Protein AF-A0A939TZB9-F1 (afdb_monomer_lite)

Structure (mmCIF, N/CA/C/O backbone):
data_AF-A0A939TZB9-F1
#
_entry.id   AF-A0A939TZB9-F1
#
loop_
_atom_site.group_PDB
_atom_site.id
_atom_site.type_symbol
_atom_site.label_atom_id
_atom_site.label_alt_id
_atom_site.label_comp_id
_atom_site.label_asym_id
_atom_site.label_entity_id
_atom_site.label_seq_id
_atom_site.pdbx_PDB_ins_code
_atom_site.Cartn_x
_atom_site.Cartn_y
_atom_site.Cartn_z
_atom_site.occupancy
_atom_site.B_iso_or_equiv
_atom_site.auth_seq_id
_atom_site.auth_comp_id
_atom_site.auth_asym_id
_atom_site.auth_atom_id
_atom_site.pdbx_PDB_model_num
ATOM 1 N N . MET A 1 1 ? -32.691 -8.447 41.697 1.00 63.12 1 MET A N 1
ATOM 2 C CA . MET A 1 1 ? -31.278 -8.847 41.534 1.00 63.12 1 MET A CA 1
ATOM 3 C C . MET A 1 1 ? -30.899 -8.922 40.058 1.00 63.12 1 MET A C 1
ATOM 5 O O . MET A 1 1 ? -29.912 -8.302 39.702 1.00 63.12 1 MET A O 1
ATOM 9 N N . GLU A 1 2 ? -31.737 -9.498 39.193 1.00 84.25 2 GLU A N 1
ATOM 10 C CA . GLU A 1 2 ? -31.508 -9.631 37.734 1.00 84.25 2 GLU A CA 1
ATOM 11 C C . GLU A 1 2 ? -31.133 -8.332 36.987 1.00 84.25 2 GLU A C 1
ATOM 13 O O . GLU A 1 2 ? -30.234 -8.326 36.147 1.00 84.25 2 GLU A O 1
ATOM 18 N N . ASN A 1 3 ? -31.758 -7.195 37.321 1.00 90.06 3 ASN A N 1
ATOM 19 C CA . ASN A 1 3 ? -31.404 -5.910 36.700 1.00 90.06 3 ASN A CA 1
ATOM 20 C C . ASN A 1 3 ? -29.967 -5.472 37.021 1.00 90.06 3 ASN A C 1
ATOM 22 O O . ASN A 1 3 ? -29.324 -4.845 36.186 1.00 90.06 3 ASN A O 1
ATOM 26 N N . LEU A 1 4 ? -29.459 -5.792 38.215 1.00 93.88 4 LEU A N 1
ATOM 27 C CA . LEU A 1 4 ? -28.105 -5.415 38.624 1.00 93.88 4 LEU A CA 1
ATOM 28 C C . LEU A 1 4 ? -27.057 -6.261 37.881 1.00 93.88 4 LEU A C 1
ATOM 30 O O . LEU A 1 4 ? -26.071 -5.722 37.392 1.00 93.88 4 LEU A O 1
ATOM 34 N N . GLU A 1 5 ? -27.320 -7.562 37.739 1.00 95.62 5 GLU A N 1
ATOM 35 C CA . GLU A 1 5 ? -26.480 -8.503 36.983 1.00 95.62 5 GLU A CA 1
ATOM 36 C C . GLU A 1 5 ? -26.430 -8.137 35.496 1.00 95.62 5 GLU A C 1
ATOM 38 O O . GLU A 1 5 ? -25.363 -8.122 34.885 1.00 95.62 5 GLU A O 1
ATOM 43 N N . THR A 1 6 ? -27.576 -7.751 34.928 1.00 96.75 6 THR A N 1
ATOM 44 C CA . THR A 1 6 ? -27.657 -7.292 33.535 1.00 96.75 6 THR A CA 1
ATOM 45 C C . THR A 1 6 ? -26.849 -6.011 33.323 1.00 96.75 6 THR A C 1
ATOM 47 O O . THR A 1 6 ? -26.110 -5.897 32.346 1.00 96.75 6 THR A O 1
ATOM 50 N N . ILE A 1 7 ? -26.947 -5.047 34.247 1.00 97.06 7 ILE A N 1
ATOM 51 C CA . ILE A 1 7 ? -26.165 -3.804 34.189 1.00 97.06 7 ILE A CA 1
ATOM 52 C C . ILE A 1 7 ? -24.664 -4.107 34.265 1.00 97.06 7 ILE A C 1
ATOM 54 O O . ILE A 1 7 ? -23.895 -3.556 33.479 1.00 97.06 7 ILE A O 1
ATOM 58 N N . GLN A 1 8 ? -24.247 -5.005 35.159 1.00 97.12 8 GLN A N 1
ATOM 59 C CA . GLN A 1 8 ? -22.842 -5.376 35.310 1.00 97.12 8 GLN A CA 1
ATOM 60 C C . GLN A 1 8 ? -22.286 -6.051 34.047 1.00 97.12 8 GLN A C 1
ATOM 62 O O . GLN A 1 8 ? -21.235 -5.648 33.550 1.00 97.12 8 GLN A O 1
ATOM 67 N N . PHE A 1 9 ? -23.026 -6.998 33.466 1.00 97.69 9 PHE A N 1
ATOM 68 C CA . PHE A 1 9 ? -22.646 -7.650 32.211 1.00 97.69 9 PHE A CA 1
ATOM 69 C C . PHE A 1 9 ? -22.475 -6.648 31.057 1.00 97.69 9 PHE A C 1
ATOM 71 O O . PHE A 1 9 ? -21.517 -6.721 30.278 1.00 97.69 9 PHE A O 1
ATOM 78 N N . LEU A 1 10 ? -23.393 -5.684 30.945 1.00 97.81 10 LEU A N 1
ATOM 79 C CA . LEU A 1 10 ? -23.309 -4.639 29.927 1.00 97.81 10 LEU A CA 1
ATOM 80 C C . LEU A 1 10 ? -22.101 -3.720 30.157 1.00 97.81 10 LEU A C 1
ATOM 82 O O . LEU A 1 10 ? -21.430 -3.372 29.187 1.00 97.81 10 LEU A O 1
ATOM 86 N N . MET A 1 11 ? -21.780 -3.369 31.407 1.00 98.19 11 MET A N 1
ATOM 87 C CA . MET A 1 11 ? -20.589 -2.573 31.729 1.00 98.19 11 MET A CA 1
ATOM 88 C C . MET A 1 11 ? -19.295 -3.279 31.315 1.00 98.19 11 MET A C 1
ATOM 90 O O . MET A 1 11 ? -18.468 -2.679 30.628 1.00 98.19 11 MET A O 1
ATOM 94 N N . GLU A 1 12 ? -19.144 -4.558 31.664 1.00 98.31 12 GLU A N 1
ATOM 95 C CA . GLU A 1 12 ? -17.975 -5.363 31.284 1.00 98.31 12 GLU A CA 1
ATOM 96 C C . GLU A 1 12 ? -17.853 -5.487 29.758 1.00 98.31 12 GLU A C 1
ATOM 98 O O . GLU A 1 12 ? -16.764 -5.373 29.188 1.00 98.31 12 GLU A O 1
ATOM 103 N N . THR A 1 13 ? -18.987 -5.647 29.072 1.00 98.44 13 THR A N 1
ATOM 104 C CA . THR A 1 13 ? -19.032 -5.701 27.607 1.00 98.44 13 THR A CA 1
ATOM 105 C C . THR A 1 13 ? -18.606 -4.376 26.976 1.00 98.44 13 THR A C 1
ATOM 107 O O . THR A 1 13 ? -17.808 -4.381 26.039 1.00 98.44 13 THR A O 1
ATOM 110 N N . VAL A 1 14 ? -19.092 -3.240 27.485 1.00 98.50 14 VAL A N 1
ATOM 111 C CA . VAL A 1 14 ? -18.707 -1.906 26.997 1.00 98.50 14 VAL A CA 1
ATOM 112 C C . VAL A 1 14 ? -17.220 -1.654 27.223 1.00 98.50 14 VAL A C 1
ATOM 114 O O . VAL A 1 14 ? -16.545 -1.155 26.321 1.00 98.50 14 VAL A O 1
ATOM 117 N N . GLU A 1 15 ? -16.681 -2.029 28.382 1.00 98.50 15 GLU A N 1
ATOM 118 C CA . GLU A 1 15 ? -15.255 -1.877 28.665 1.00 98.50 15 GLU A CA 1
ATOM 119 C C . GLU A 1 15 ? -14.403 -2.714 27.702 1.00 98.50 15 GLU A C 1
ATOM 121 O O . GLU A 1 15 ? -13.437 -2.207 27.122 1.00 98.50 15 GLU A O 1
ATOM 126 N N . ARG A 1 16 ? -14.787 -3.975 27.469 1.00 98.56 16 ARG A N 1
ATOM 127 C CA . ARG A 1 16 ? -14.105 -4.858 26.516 1.00 98.56 16 ARG A CA 1
ATOM 128 C C . ARG A 1 16 ? -14.134 -4.290 25.097 1.00 98.56 16 ARG A C 1
ATOM 130 O O . ARG A 1 16 ? -13.080 -4.165 24.477 1.00 98.56 16 ARG A O 1
ATOM 137 N N . LEU A 1 17 ? -15.310 -3.900 24.605 1.00 98.44 17 LEU A N 1
ATOM 138 C CA . LEU A 1 17 ? -15.464 -3.331 23.261 1.00 98.44 17 LEU A CA 1
ATOM 139 C C . LEU A 1 17 ? -14.701 -2.011 23.106 1.00 98.44 17 LEU A C 1
ATOM 141 O O . LEU A 1 17 ? -14.152 -1.738 22.041 1.00 98.44 17 LEU A O 1
ATOM 145 N N . THR A 1 18 ? -14.616 -1.207 24.167 1.00 98.50 18 THR A N 1
ATOM 146 C CA . THR A 1 18 ? -13.819 0.027 24.160 1.00 98.50 18 THR A CA 1
ATOM 147 C C . THR A 1 18 ? -12.334 -0.289 23.987 1.00 98.50 18 THR A C 1
ATOM 149 O O . THR A 1 18 ? -11.676 0.326 23.149 1.00 98.50 18 THR A O 1
ATOM 152 N N . LYS A 1 19 ? -11.809 -1.284 24.716 1.00 98.44 19 LYS A N 1
ATOM 153 C CA . LYS A 1 19 ? -10.412 -1.731 24.580 1.00 98.44 19 LYS A CA 1
ATOM 154 C C . LYS A 1 19 ? -10.132 -2.254 23.171 1.00 98.44 19 LYS A C 1
ATOM 156 O O . LYS A 1 19 ? -9.195 -1.781 22.530 1.00 98.44 19 LYS A O 1
ATOM 161 N N . GLU A 1 20 ? -10.981 -3.141 22.656 1.00 98.50 20 GLU A N 1
ATOM 162 C CA . GLU A 1 20 ? -10.878 -3.663 21.285 1.00 98.50 20 GLU A CA 1
ATOM 163 C C . GLU A 1 20 ? -10.894 -2.529 20.248 1.00 98.50 20 GLU A C 1
ATOM 165 O O . GLU A 1 20 ? -10.027 -2.468 19.378 1.00 98.50 20 GLU A O 1
ATOM 170 N N . GLY A 1 21 ? -11.810 -1.565 20.392 1.00 98.50 21 GLY A N 1
ATOM 171 C CA . GLY A 1 21 ? -11.893 -0.396 19.517 1.00 98.50 21 GLY A CA 1
ATOM 172 C C . GLY A 1 21 ? -10.623 0.459 19.525 1.00 98.50 21 GLY A C 1
ATOM 173 O O . GLY A 1 21 ? -10.187 0.927 18.472 1.00 98.50 21 GLY A O 1
ATOM 174 N N . THR A 1 22 ? -9.985 0.636 20.687 1.00 98.25 22 THR A N 1
ATOM 175 C CA . THR A 1 22 ? -8.698 1.346 20.764 1.00 98.25 22 THR A CA 1
ATOM 176 C C . THR A 1 22 ? -7.560 0.568 20.109 1.00 98.25 22 THR A C 1
ATOM 178 O O . THR A 1 22 ? -6.765 1.174 19.393 1.00 98.25 22 THR A O 1
ATOM 181 N N . THR A 1 23 ? -7.514 -0.756 20.275 1.00 98.50 23 THR A N 1
ATOM 182 C CA . THR A 1 23 ? -6.507 -1.615 19.637 1.00 98.50 23 THR A CA 1
ATOM 183 C C . THR A 1 23 ? -6.617 -1.558 18.119 1.00 98.50 23 THR A C 1
ATOM 185 O O . THR A 1 23 ? -5.636 -1.236 17.452 1.00 98.50 23 THR A O 1
ATOM 188 N N . TYR A 1 24 ? -7.818 -1.757 17.567 1.00 98.56 24 TYR A N 1
ATOM 189 C CA . TYR A 1 24 ? -8.022 -1.695 16.118 1.00 98.56 24 TYR A CA 1
ATOM 190 C C . TYR A 1 24 ? -7.682 -0.326 15.535 1.00 98.56 24 TYR A C 1
ATOM 192 O O . TYR A 1 24 ? -7.147 -0.240 14.431 1.00 98.56 24 TYR A O 1
ATOM 200 N N . LYS A 1 25 ? -7.944 0.759 16.274 1.00 98.62 25 LYS A N 1
ATOM 201 C CA . LYS A 1 25 ? -7.555 2.103 15.842 1.00 98.62 25 LYS A CA 1
ATOM 202 C C . LYS A 1 25 ? -6.035 2.237 15.717 1.00 98.62 25 LYS A C 1
ATOM 204 O O . LYS A 1 25 ? -5.563 2.786 14.728 1.00 98.62 25 LYS A O 1
ATOM 209 N N . VAL A 1 26 ? -5.276 1.734 16.690 1.00 98.56 26 VAL A N 1
ATOM 210 C CA . VAL A 1 26 ? -3.804 1.768 16.654 1.00 98.56 26 VAL A CA 1
ATOM 211 C C . VAL A 1 26 ? -3.264 0.914 15.507 1.00 98.56 26 VAL A C 1
ATOM 213 O O . VAL A 1 26 ? -2.412 1.372 14.749 1.00 98.56 26 VAL A O 1
ATOM 216 N N . GLU A 1 27 ? -3.787 -0.299 15.335 1.00 98.56 27 GLU A N 1
ATOM 217 C CA . GLU A 1 27 ? -3.384 -1.196 14.246 1.00 98.56 27 GLU A CA 1
ATOM 218 C C . GLU A 1 27 ? -3.678 -0.603 12.864 1.00 98.56 27 GLU A C 1
ATOM 220 O O . GLU A 1 27 ? -2.864 -0.737 11.945 1.00 98.56 27 GLU A O 1
ATOM 225 N N . LEU A 1 28 ? -4.814 0.083 12.718 1.00 98.44 28 LEU A N 1
ATOM 226 C CA . LEU A 1 28 ? -5.186 0.761 11.483 1.00 98.44 28 LEU A CA 1
ATOM 227 C C . LEU A 1 28 ? -4.197 1.878 11.138 1.00 98.44 28 LEU A C 1
ATOM 229 O O . LEU A 1 28 ? -3.748 1.946 9.997 1.00 98.44 28 LEU A O 1
ATOM 233 N N . GLU A 1 29 ? -3.840 2.730 12.101 1.00 98.44 29 GLU A N 1
ATOM 234 C CA . GLU A 1 29 ? -2.874 3.810 11.862 1.00 98.44 29 GLU A CA 1
ATOM 235 C C . GLU A 1 29 ? -1.485 3.258 11.519 1.00 98.44 29 GLU A C 1
ATOM 237 O O . GLU A 1 29 ? -0.905 3.649 10.509 1.00 98.44 29 GLU A O 1
ATOM 242 N N . HIS A 1 30 ? -1.004 2.252 12.252 1.00 98.19 30 HIS A N 1
ATOM 243 C CA . HIS A 1 30 ? 0.264 1.592 11.932 1.00 98.19 30 HIS A CA 1
ATOM 244 C C . HIS A 1 30 ? 0.251 0.938 10.536 1.00 98.19 30 HIS A C 1
ATOM 246 O O . HIS A 1 30 ? 1.241 0.961 9.805 1.00 98.19 30 HIS A O 1
ATOM 252 N N . THR A 1 31 ? -0.880 0.357 10.128 1.00 98.19 31 THR A N 1
ATOM 253 C CA . THR A 1 31 ? -1.016 -0.233 8.789 1.00 98.19 31 THR A CA 1
ATOM 254 C C . THR A 1 31 ? -0.998 0.838 7.701 1.00 98.19 31 THR A C 1
ATOM 256 O O . THR A 1 31 ? -0.335 0.641 6.684 1.00 98.19 31 THR A O 1
ATOM 259 N N . LYS A 1 32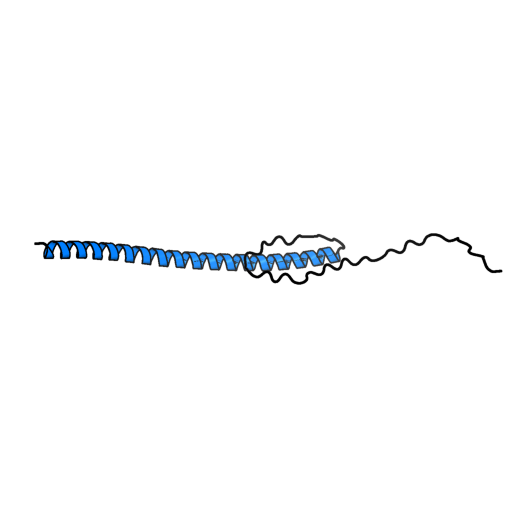 ? -1.657 1.983 7.914 1.00 98.56 32 LYS A N 1
ATOM 260 C CA . LYS A 1 32 ? -1.602 3.122 6.984 1.00 98.56 32 LYS A CA 1
ATOM 261 C C . LYS A 1 32 ? -0.176 3.631 6.806 1.00 98.56 32 LYS A C 1
ATOM 263 O O . LYS A 1 32 ? 0.258 3.795 5.674 1.00 98.56 32 LYS A O 1
ATOM 268 N N . GLU A 1 33 ? 0.569 3.807 7.896 1.00 98.50 33 GLU A N 1
ATOM 269 C CA . GLU A 1 33 ? 1.975 4.226 7.837 1.00 98.50 33 GLU A CA 1
ATOM 270 C C . GLU A 1 33 ? 2.822 3.251 7.011 1.00 98.50 33 GLU A C 1
ATOM 272 O O . GLU A 1 33 ? 3.601 3.664 6.151 1.00 98.50 33 GLU A O 1
ATOM 277 N N . ARG A 1 34 ? 2.629 1.942 7.212 1.00 98.50 34 ARG A N 1
ATOM 278 C CA . ARG A 1 34 ? 3.320 0.913 6.423 1.00 98.50 34 ARG A CA 1
ATOM 279 C C . ARG A 1 34 ? 2.967 0.967 4.940 1.00 98.50 34 ARG A C 1
ATOM 281 O O . ARG A 1 34 ? 3.857 0.757 4.121 1.00 98.50 34 ARG A O 1
ATOM 288 N N . VAL A 1 35 ? 1.705 1.226 4.595 1.00 98.38 35 VAL A N 1
ATOM 289 C CA . VAL A 1 35 ? 1.280 1.399 3.197 1.00 98.38 35 VAL A CA 1
ATOM 290 C C . VAL A 1 35 ? 1.996 2.594 2.577 1.00 98.38 35 VAL A C 1
ATOM 292 O O . VAL A 1 35 ? 2.639 2.419 1.548 1.00 98.38 35 VAL A O 1
ATOM 295 N N . THR A 1 36 ? 2.001 3.750 3.244 1.00 98.12 36 THR A N 1
ATOM 296 C CA . THR A 1 36 ? 2.701 4.948 2.758 1.00 98.12 36 THR A CA 1
ATOM 297 C C . THR A 1 36 ? 4.184 4.676 2.491 1.00 98.12 36 THR A C 1
ATOM 299 O O . THR A 1 36 ? 4.706 5.027 1.435 1.00 98.12 36 THR A O 1
ATOM 302 N N . VAL A 1 37 ? 4.874 3.989 3.409 1.00 98.38 37 VAL A N 1
ATOM 303 C CA . VAL A 1 37 ? 6.294 3.634 3.231 1.00 98.38 37 VAL A CA 1
ATOM 304 C C . VAL A 1 37 ? 6.505 2.725 2.015 1.00 98.38 37 VAL A C 1
ATOM 306 O O . VAL A 1 37 ? 7.458 2.917 1.257 1.00 98.38 37 VAL A O 1
ATOM 309 N N . LEU A 1 38 ? 5.630 1.737 1.814 1.00 98.25 38 LEU A N 1
ATOM 310 C CA . LEU A 1 38 ? 5.716 0.824 0.673 1.00 98.25 38 LEU A CA 1
ATOM 311 C C . LEU A 1 38 ? 5.438 1.536 -0.656 1.00 98.25 38 LEU A C 1
ATOM 313 O O . LEU A 1 38 ? 6.125 1.265 -1.641 1.00 98.25 38 LEU A O 1
ATOM 317 N N . GLU A 1 39 ? 4.483 2.464 -0.687 1.00 98.06 39 GLU A N 1
ATOM 318 C CA . GLU A 1 39 ? 4.193 3.291 -1.862 1.00 98.06 39 GLU A CA 1
ATOM 319 C C . GLU A 1 39 ? 5.398 4.165 -2.239 1.00 98.06 39 GLU A C 1
ATOM 321 O O . GLU A 1 39 ? 5.802 4.203 -3.403 1.00 98.06 39 GLU A O 1
ATOM 326 N N . GLU A 1 40 ? 6.048 4.796 -1.257 1.00 97.31 40 GLU A N 1
ATOM 327 C CA . GLU A 1 40 ? 7.277 5.564 -1.481 1.00 97.31 40 GLU A CA 1
ATOM 328 C C . GLU A 1 40 ? 8.446 4.698 -1.975 1.00 97.31 40 GLU A C 1
ATOM 330 O O . GLU A 1 40 ? 9.284 5.156 -2.760 1.00 97.31 40 GLU A O 1
ATOM 335 N N . GLU A 1 41 ? 8.567 3.463 -1.484 1.00 97.50 41 GLU A N 1
ATOM 336 C CA . GLU A 1 41 ? 9.584 2.524 -1.957 1.00 97.50 41 GLU A CA 1
ATOM 337 C C . GLU A 1 41 ? 9.296 2.074 -3.396 1.00 97.50 41 GLU A C 1
ATOM 339 O O . GLU A 1 41 ? 10.221 2.020 -4.212 1.00 97.50 41 GLU A O 1
ATOM 344 N N . SER A 1 42 ? 8.029 1.801 -3.724 1.00 97.19 42 SER A N 1
ATOM 345 C CA . SER A 1 42 ? 7.599 1.448 -5.080 1.00 97.19 42 SER A CA 1
ATOM 346 C C . SER A 1 42 ? 7.925 2.570 -6.060 1.00 97.19 42 SER A C 1
ATOM 348 O O . SER A 1 42 ? 8.648 2.339 -7.025 1.00 97.19 42 SER A O 1
ATOM 350 N N . ALA A 1 43 ? 7.532 3.808 -5.746 1.00 94.88 43 ALA A N 1
ATOM 351 C CA . ALA A 1 43 ? 7.814 4.967 -6.590 1.00 94.88 43 ALA A CA 1
ATOM 352 C C . ALA A 1 43 ? 9.324 5.173 -6.820 1.00 94.88 43 ALA A C 1
ATOM 354 O O . ALA A 1 43 ? 9.767 5.486 -7.928 1.00 94.88 43 ALA A O 1
ATOM 355 N N . ARG A 1 44 ? 10.151 4.946 -5.787 1.00 97.25 44 ARG A N 1
ATOM 356 C CA . ARG A 1 44 ? 11.617 4.980 -5.917 1.00 97.25 44 ARG A CA 1
ATOM 357 C C . ARG A 1 44 ? 12.146 3.885 -6.844 1.00 97.25 44 ARG A C 1
ATOM 359 O O . ARG A 1 44 ? 13.077 4.140 -7.610 1.00 97.25 44 ARG A O 1
ATOM 366 N N . LYS A 1 45 ? 11.599 2.669 -6.771 1.00 94.81 45 LYS A N 1
ATOM 367 C CA . LYS A 1 45 ? 11.985 1.560 -7.657 1.00 94.81 45 LYS A CA 1
ATOM 368 C C . LYS A 1 45 ? 11.560 1.824 -9.098 1.00 94.81 45 LYS A C 1
ATOM 370 O O . LYS A 1 45 ? 12.390 1.636 -9.983 1.00 94.81 45 LYS A O 1
ATOM 375 N N . ASP A 1 46 ? 10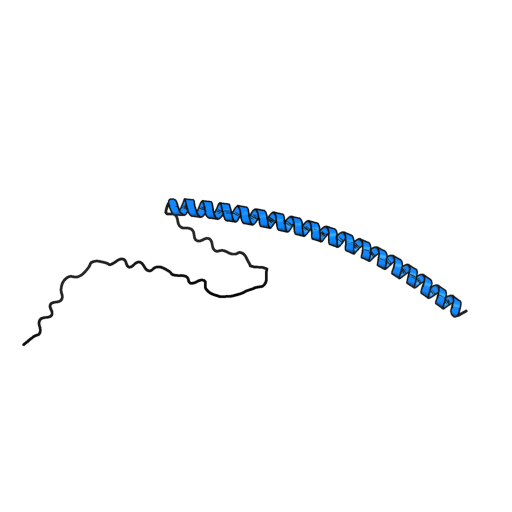.357 2.340 -9.320 1.00 95.25 46 ASP A N 1
ATOM 376 C CA . ASP A 1 46 ? 9.862 2.699 -10.652 1.00 95.25 46 ASP A CA 1
ATOM 377 C C . ASP A 1 46 ? 10.748 3.766 -11.308 1.00 95.25 46 ASP A C 1
ATOM 379 O O . ASP A 1 46 ? 11.166 3.616 -12.457 1.00 95.25 46 ASP A O 1
ATOM 383 N N . GLY A 1 47 ? 11.154 4.790 -10.547 1.00 94.12 47 GLY A N 1
ATOM 384 C CA . GLY A 1 47 ? 12.116 5.790 -11.022 1.00 94.12 47 GLY A CA 1
ATOM 385 C C . GLY A 1 47 ? 13.465 5.183 -11.430 1.00 94.12 47 GLY A C 1
ATOM 386 O O . GLY A 1 47 ? 14.020 5.534 -12.473 1.00 94.12 47 GLY A O 1
ATOM 387 N N . ARG A 1 48 ? 13.982 4.220 -10.653 1.00 96.50 48 ARG A N 1
ATOM 388 C CA . ARG A 1 48 ? 15.224 3.502 -10.994 1.00 96.50 48 ARG A CA 1
ATOM 389 C C . ARG A 1 48 ? 15.070 2.620 -12.230 1.00 96.50 48 ARG A C 1
ATOM 391 O O . ARG A 1 48 ? 16.018 2.518 -13.004 1.00 96.50 48 ARG A O 1
ATOM 398 N N . ILE A 1 49 ? 13.916 1.981 -12.417 1.00 95.06 49 ILE A N 1
ATOM 399 C CA . ILE A 1 49 ? 13.626 1.188 -13.618 1.00 95.06 49 ILE A CA 1
ATOM 400 C C . ILE A 1 49 ? 13.650 2.100 -14.846 1.00 95.06 49 ILE A C 1
ATOM 402 O O . ILE A 1 49 ? 14.394 1.813 -15.780 1.00 95.06 49 ILE A O 1
ATOM 406 N N . ALA A 1 50 ? 12.956 3.239 -14.810 1.00 92.06 50 ALA A N 1
ATOM 407 C CA . ALA A 1 50 ? 12.939 4.196 -15.919 1.00 92.06 50 ALA A CA 1
ATOM 408 C C . ALA A 1 50 ? 14.344 4.730 -16.275 1.00 92.06 50 ALA A C 1
ATOM 410 O O . ALA A 1 50 ? 14.694 4.872 -17.453 1.00 92.06 50 ALA A O 1
ATOM 411 N N . GLU A 1 51 ? 15.185 4.992 -15.269 1.00 95.06 51 GLU A N 1
ATOM 412 C CA . GLU A 1 51 ? 16.582 5.386 -15.483 1.00 95.06 51 GLU A CA 1
ATOM 413 C C . GLU A 1 51 ? 17.384 4.267 -16.170 1.00 95.06 51 GLU A C 1
ATOM 415 O O . GLU A 1 51 ? 18.115 4.515 -17.133 1.00 95.06 51 GLU A O 1
ATOM 420 N N . LEU A 1 52 ? 17.237 3.024 -15.703 1.00 94.69 52 LEU A N 1
ATOM 421 C CA . LEU A 1 52 ? 17.919 1.867 -16.283 1.00 94.69 52 LEU A CA 1
ATOM 422 C C . LEU A 1 52 ? 17.449 1.576 -17.710 1.00 94.69 52 LEU A C 1
ATOM 424 O O . LEU A 1 52 ? 18.282 1.296 -18.566 1.00 94.69 52 LEU A O 1
ATOM 428 N N . GLU A 1 53 ? 16.155 1.697 -17.996 1.00 92.62 53 GLU A N 1
ATOM 429 C CA . GLU A 1 53 ? 15.600 1.570 -19.348 1.00 92.62 53 GLU A CA 1
ATOM 430 C C . GLU A 1 53 ? 16.133 2.643 -20.301 1.00 92.62 53 GLU A C 1
ATOM 432 O O . GLU A 1 53 ? 16.311 2.394 -21.495 1.00 92.62 53 GLU A O 1
ATOM 437 N N . THR A 1 54 ? 16.389 3.850 -19.793 1.00 91.75 54 THR A N 1
ATOM 438 C CA . THR A 1 54 ? 16.991 4.932 -20.581 1.00 91.75 54 THR A CA 1
ATOM 439 C C . THR A 1 54 ? 18.444 4.606 -20.911 1.00 91.75 54 THR A C 1
ATOM 441 O O . THR A 1 54 ? 18.822 4.611 -22.082 1.00 91.75 54 THR A O 1
ATOM 444 N N . LYS A 1 55 ? 19.237 4.214 -19.907 1.00 93.75 55 LYS A N 1
ATOM 445 C CA . LYS A 1 55 ? 20.631 3.778 -20.103 1.00 93.75 55 LYS A CA 1
ATOM 446 C C . LYS A 1 55 ? 20.734 2.573 -21.033 1.00 93.75 55 LYS A C 1
ATOM 448 O O . LYS A 1 55 ? 21.649 2.499 -21.848 1.00 93.75 55 LYS A O 1
ATOM 453 N N . LEU A 1 56 ? 19.797 1.632 -20.929 1.00 90.88 56 LEU A N 1
ATOM 454 C CA . LEU A 1 56 ? 19.748 0.469 -21.805 1.00 90.88 56 LEU A CA 1
ATOM 455 C C . LEU A 1 56 ? 19.557 0.895 -23.261 1.00 90.88 56 LEU A C 1
ATOM 457 O O . LEU A 1 56 ? 20.336 0.482 -24.114 1.00 90.88 56 LEU A O 1
ATOM 461 N N . ARG A 1 57 ? 18.599 1.791 -23.529 1.00 86.50 57 ARG A N 1
ATOM 462 C CA . ARG A 1 57 ? 18.372 2.346 -24.872 1.00 86.50 57 ARG A CA 1
ATOM 463 C C . ARG A 1 57 ? 19.588 3.094 -25.416 1.00 86.50 57 ARG A C 1
ATOM 465 O O . ARG A 1 57 ? 19.910 2.974 -26.596 1.00 86.50 57 ARG A O 1
ATOM 472 N N . GLU A 1 58 ? 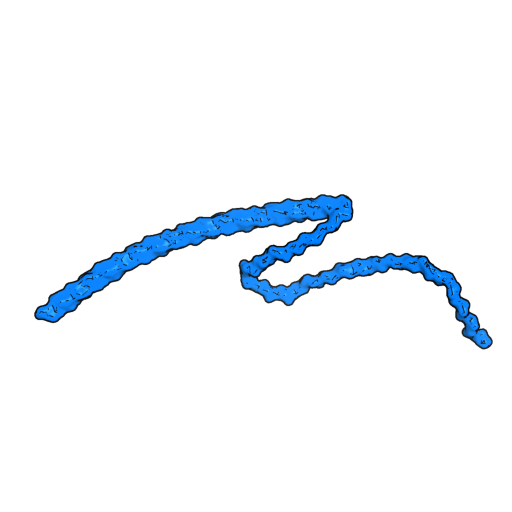20.282 3.859 -24.578 1.00 89.50 58 GLU A N 1
ATOM 473 C CA . GLU A 1 58 ? 21.530 4.527 -24.970 1.00 89.50 58 GLU A CA 1
ATOM 474 C C . GLU A 1 58 ? 22.604 3.514 -25.387 1.00 89.50 58 GLU A C 1
ATOM 476 O O . GLU A 1 58 ? 23.221 3.666 -26.443 1.00 89.50 58 GLU A O 1
ATOM 481 N N . LEU A 1 59 ? 22.786 2.446 -24.607 1.00 88.38 59 LEU A N 1
ATOM 482 C CA . LEU A 1 59 ? 23.728 1.375 -24.929 1.00 88.38 59 LEU A CA 1
ATOM 483 C C . LEU A 1 59 ? 23.332 0.617 -26.200 1.00 88.38 59 LEU A C 1
ATOM 485 O O . LEU A 1 59 ? 24.192 0.358 -27.040 1.00 88.38 59 LEU A O 1
ATOM 489 N N . GLU A 1 60 ? 22.050 0.298 -26.377 1.00 86.75 60 GLU A N 1
ATOM 490 C CA . GLU A 1 60 ? 21.527 -0.322 -27.598 1.00 86.75 60 GLU A CA 1
ATOM 491 C C . GLU A 1 60 ? 21.846 0.524 -28.837 1.00 86.75 60 GLU A C 1
ATOM 493 O O . GLU A 1 60 ? 22.325 -0.009 -29.840 1.00 86.75 60 GLU A O 1
ATOM 498 N N . ASN A 1 61 ? 21.672 1.848 -28.752 1.00 83.75 61 ASN A N 1
ATOM 499 C CA . ASN A 1 61 ? 22.014 2.772 -29.834 1.00 83.75 61 ASN A CA 1
ATOM 500 C C . ASN A 1 61 ? 23.519 2.770 -30.147 1.00 83.75 61 ASN A C 1
ATOM 502 O O . ASN A 1 61 ? 23.910 2.720 -31.318 1.00 83.75 61 ASN A O 1
ATOM 506 N N . VAL A 1 62 ? 24.373 2.790 -29.118 1.00 87.56 62 VAL A N 1
ATOM 507 C CA . VAL A 1 62 ? 25.832 2.707 -29.287 1.00 87.56 62 VAL A CA 1
ATOM 508 C C . VAL A 1 62 ? 26.221 1.389 -29.951 1.00 87.56 62 VAL A C 1
ATOM 510 O O . VAL A 1 62 ? 26.941 1.399 -30.948 1.00 87.56 62 VAL A O 1
ATOM 513 N N . MET A 1 63 ? 25.713 0.254 -29.476 1.00 84.56 63 MET A N 1
ATOM 514 C CA . MET A 1 63 ? 26.011 -1.044 -30.086 1.00 84.56 63 MET A CA 1
ATOM 515 C C . MET A 1 63 ? 25.543 -1.122 -31.540 1.00 84.56 63 MET A C 1
ATOM 517 O O . MET A 1 63 ? 26.306 -1.574 -32.396 1.00 84.56 63 MET A O 1
ATOM 521 N N . ALA A 1 64 ? 24.343 -0.617 -31.843 1.00 80.25 64 ALA A N 1
ATOM 522 C CA . ALA A 1 64 ? 23.827 -0.557 -33.206 1.00 80.25 64 ALA A CA 1
ATOM 523 C C . ALA A 1 64 ? 24.747 0.267 -34.124 1.00 80.25 64 ALA A C 1
ATOM 525 O O . ALA A 1 64 ? 25.046 -0.161 -35.240 1.00 80.25 64 ALA A O 1
ATOM 526 N N . SER A 1 65 ? 25.264 1.406 -33.641 1.00 80.50 65 SER A N 1
ATOM 527 C CA . SER A 1 65 ? 26.242 2.226 -34.377 1.00 80.50 65 SER A CA 1
ATOM 528 C C . SER A 1 65 ? 27.574 1.508 -34.628 1.00 80.50 65 SER A C 1
ATOM 530 O O . SER A 1 65 ? 28.239 1.765 -35.629 1.00 80.50 65 SER A O 1
ATOM 532 N N . MET A 1 66 ? 27.933 0.562 -33.758 1.00 87.38 66 MET A N 1
ATOM 533 C CA . MET A 1 66 ? 29.116 -0.289 -33.896 1.00 87.38 66 MET A CA 1
ATOM 534 C C . MET A 1 66 ? 28.840 -1.567 -34.710 1.00 87.38 66 MET A C 1
ATOM 536 O O . MET A 1 66 ? 29.726 -2.409 -34.845 1.00 87.38 66 MET A O 1
ATOM 540 N N . GLY A 1 67 ? 27.628 -1.738 -35.252 1.00 77.38 67 GLY A N 1
ATOM 541 C CA . GLY A 1 67 ? 27.229 -2.926 -36.012 1.00 77.38 67 GLY A CA 1
ATOM 542 C C . GLY A 1 67 ? 27.009 -4.180 -35.156 1.00 77.38 67 GLY A C 1
ATOM 543 O O . GLY A 1 67 ? 26.936 -5.283 -35.697 1.00 77.38 67 GLY A O 1
ATOM 544 N N . MET A 1 68 ? 26.902 -4.028 -33.833 1.00 70.69 68 MET A N 1
ATOM 545 C CA . MET A 1 68 ? 26.604 -5.104 -32.891 1.00 70.69 68 MET A CA 1
ATOM 546 C C . MET A 1 68 ? 25.094 -5.159 -32.622 1.00 70.69 68 MET A C 1
ATOM 548 O O . MET A 1 68 ? 24.489 -4.164 -32.231 1.00 70.69 68 MET A O 1
ATOM 552 N N . THR A 1 69 ? 24.471 -6.324 -32.814 1.00 59.78 69 THR A N 1
ATOM 553 C CA . THR A 1 69 ? 23.046 -6.554 -32.510 1.00 59.78 69 THR A CA 1
ATOM 554 C C . THR A 1 69 ? 22.891 -7.454 -31.290 1.00 59.78 69 THR A C 1
ATOM 556 O O . THR A 1 69 ? 23.420 -8.566 -31.288 1.00 59.78 69 THR A O 1
ATOM 559 N N . VAL A 1 70 ? 22.117 -7.016 -30.295 1.00 58.56 70 VAL A N 1
ATOM 560 C CA . VAL A 1 70 ? 21.738 -7.820 -29.121 1.00 58.56 70 VAL A CA 1
ATOM 561 C C . VAL A 1 70 ? 20.213 -7.835 -29.008 1.00 58.56 70 VAL A C 1
ATOM 563 O O . VAL A 1 70 ? 19.585 -6.784 -29.034 1.00 58.56 70 VAL A O 1
ATOM 566 N N . ASN A 1 71 ? 19.621 -9.028 -28.895 1.00 57.03 71 ASN A N 1
ATOM 567 C CA . ASN A 1 71 ? 18.194 -9.209 -28.618 1.00 57.03 71 ASN A CA 1
ATOM 568 C C . ASN A 1 71 ? 18.006 -9.356 -27.106 1.00 57.03 71 ASN A C 1
ATOM 570 O O . ASN A 1 71 ? 18.242 -10.436 -26.563 1.00 57.03 71 ASN A O 1
ATOM 574 N N . ILE A 1 72 ? 17.592 -8.290 -26.425 1.00 61.50 72 ILE A N 1
ATOM 575 C CA . ILE A 1 72 ? 17.236 -8.355 -25.006 1.00 61.50 72 ILE A CA 1
ATOM 576 C C . ILE A 1 72 ? 15.721 -8.543 -24.941 1.00 61.50 72 ILE A C 1
ATOM 578 O O . ILE A 1 72 ? 14.951 -7.637 -25.248 1.00 61.50 72 ILE A O 1
ATOM 582 N N . GLY A 1 73 ? 15.285 -9.764 -24.626 1.00 53.34 73 GLY A N 1
ATOM 583 C CA . GLY A 1 73 ? 13.869 -10.060 -24.435 1.00 53.34 73 GLY A CA 1
ATOM 584 C C . GLY A 1 73 ? 13.313 -9.236 -23.275 1.00 53.34 73 GLY A C 1
ATOM 585 O O . GLY A 1 73 ? 13.813 -9.335 -22.156 1.00 53.34 73 GLY A O 1
ATOM 586 N N . GLN A 1 74 ? 12.281 -8.435 -23.544 1.00 48.47 74 GLN A N 1
ATOM 587 C CA . GLN A 1 74 ? 11.497 -7.757 -22.516 1.00 48.47 74 GLN A CA 1
ATOM 588 C C . GLN A 1 74 ? 10.777 -8.821 -21.682 1.00 48.47 74 GLN A C 1
ATOM 590 O O . GLN A 1 74 ? 9.751 -9.349 -22.096 1.00 48.47 74 GLN A O 1
ATOM 595 N N . ASN A 1 75 ? 11.328 -9.165 -20.520 1.00 50.50 75 ASN A N 1
ATOM 596 C CA . ASN A 1 75 ? 10.631 -9.978 -19.530 1.00 50.50 75 ASN A CA 1
ATOM 597 C C . ASN A 1 75 ? 10.283 -9.100 -18.329 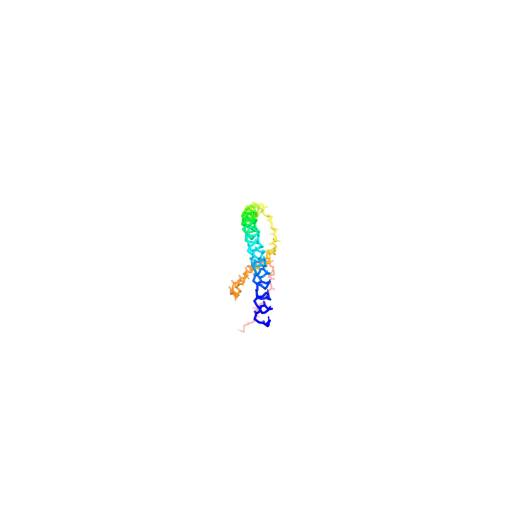1.00 50.50 75 ASN A C 1
ATOM 599 O O . ASN A 1 75 ? 10.826 -9.258 -17.239 1.00 50.50 75 ASN A O 1
ATOM 603 N N . TYR A 1 76 ? 9.401 -8.132 -18.565 1.00 50.47 76 TYR A N 1
ATOM 604 C CA . TYR A 1 76 ? 8.722 -7.408 -17.503 1.00 50.47 76 TYR A CA 1
ATOM 605 C C . TYR A 1 76 ? 7.319 -7.997 -17.431 1.00 50.47 76 TYR A C 1
ATOM 607 O O . TYR A 1 76 ? 6.480 -7.744 -18.294 1.00 50.47 76 TYR A O 1
ATOM 615 N N . GLY A 1 77 ? 7.103 -8.872 -16.448 1.00 44.25 77 GLY A N 1
ATOM 616 C CA . GLY A 1 77 ? 5.773 -9.357 -16.112 1.00 44.25 77 GLY A CA 1
ATOM 617 C C . GLY A 1 77 ? 4.903 -8.157 -15.763 1.00 44.25 77 GLY A C 1
ATOM 618 O O . GLY A 1 77 ? 5.102 -7.525 -14.730 1.00 44.25 77 GLY A O 1
ATOM 619 N N . VAL A 1 78 ? 3.983 -7.832 -16.666 1.00 45.59 78 VAL A N 1
ATOM 620 C CA . VAL A 1 78 ? 2.951 -6.819 -16.479 1.00 45.59 78 VAL A CA 1
ATOM 621 C C . VAL A 1 78 ? 2.068 -7.297 -15.328 1.00 45.59 78 VAL A C 1
ATOM 623 O O . VAL A 1 78 ? 1.334 -8.271 -15.475 1.00 45.59 78 VAL A O 1
ATOM 626 N N . VAL A 1 79 ? 2.171 -6.655 -14.167 1.00 50.66 79 VAL A N 1
ATOM 627 C CA . VAL A 1 79 ? 1.179 -6.788 -13.095 1.00 50.66 79 VAL A CA 1
ATOM 628 C C . VAL A 1 79 ? 0.374 -5.497 -13.111 1.00 50.66 79 VAL A C 1
ATOM 630 O O . VAL A 1 79 ? 0.774 -4.493 -12.532 1.00 50.66 79 VAL A O 1
ATOM 633 N N . GLY A 1 80 ? -0.715 -5.516 -13.870 1.00 39.41 80 GLY A N 1
ATOM 634 C CA . GLY A 1 80 ? -1.631 -4.394 -14.038 1.00 39.41 80 GLY A CA 1
ATOM 635 C C . GLY A 1 80 ? -2.575 -4.685 -15.194 1.00 39.41 80 GLY A C 1
ATOM 636 O O . GLY A 1 80 ? -2.144 -4.739 -16.343 1.00 39.41 80 GLY A O 1
ATOM 637 N N . ASP A 1 81 ? -3.830 -4.964 -14.864 1.00 48.47 81 ASP A N 1
ATOM 638 C CA . ASP A 1 81 ? -4.900 -5.321 -15.789 1.00 48.47 81 ASP A CA 1
ATOM 639 C C . ASP A 1 81 ? -5.075 -4.270 -16.899 1.00 48.47 81 ASP A C 1
ATOM 641 O O . ASP A 1 81 ? -5.348 -3.116 -16.601 1.00 48.47 81 ASP A O 1
ATOM 645 N N . ASP A 1 82 ? -4.873 -4.675 -18.162 1.00 40.81 82 ASP A N 1
ATOM 646 C CA . ASP A 1 82 ? -5.630 -4.258 -19.362 1.00 40.81 82 ASP A CA 1
ATOM 647 C C . ASP A 1 82 ? -4.941 -4.789 -20.635 1.00 40.81 82 ASP A C 1
ATOM 649 O O . ASP A 1 82 ? -4.212 -4.108 -21.361 1.00 40.81 82 ASP A O 1
ATOM 653 N N . VAL A 1 83 ? -5.188 -6.067 -20.938 1.00 45.28 83 VAL A N 1
ATOM 654 C CA . VAL A 1 83 ? -4.814 -6.681 -22.218 1.00 45.28 83 VAL A CA 1
ATOM 655 C C . VAL A 1 83 ? -5.789 -6.208 -23.301 1.00 45.28 83 VAL A C 1
ATOM 657 O O . VAL A 1 83 ? -6.765 -6.884 -23.619 1.00 45.28 83 VAL A O 1
ATOM 660 N N . SER A 1 84 ? -5.499 -5.077 -23.943 1.00 46.00 84 SER A N 1
ATOM 661 C CA . SER A 1 84 ? -5.961 -4.842 -25.317 1.00 46.00 84 SER A CA 1
ATOM 662 C C . SER A 1 84 ? -4.918 -5.415 -26.273 1.00 46.00 84 SER A C 1
ATOM 664 O O . SER A 1 84 ? -4.066 -4.707 -26.808 1.00 46.00 84 SER A O 1
ATOM 666 N N . ALA A 1 85 ? -4.984 -6.728 -26.482 1.00 47.22 85 ALA A N 1
ATOM 667 C CA . ALA A 1 85 ? -4.234 -7.431 -27.512 1.00 47.22 85 ALA A CA 1
ATOM 668 C C . ALA A 1 85 ? -4.648 -6.941 -28.909 1.00 47.22 85 ALA A C 1
ATOM 670 O O . ALA A 1 85 ? -5.527 -7.534 -29.533 1.00 47.22 85 ALA A O 1
ATOM 671 N N . ARG A 1 86 ? -4.032 -5.866 -29.414 1.00 45.44 86 ARG A N 1
ATOM 672 C CA . ARG A 1 86 ? -4.076 -5.501 -30.836 1.00 45.44 86 ARG A CA 1
ATOM 673 C C . ARG A 1 86 ? -2.721 -4.958 -31.299 1.00 45.44 86 ARG A C 1
ATOM 675 O O . ARG A 1 86 ? -2.287 -3.891 -30.891 1.00 45.44 86 ARG A O 1
ATOM 682 N N . ASP A 1 87 ? -2.106 -5.743 -32.182 1.00 41.12 87 ASP A N 1
ATOM 683 C CA . ASP A 1 87 ? -1.175 -5.323 -33.233 1.00 41.12 87 ASP A CA 1
ATOM 684 C C . ASP A 1 87 ? 0.277 -4.963 -32.865 1.00 41.12 87 ASP A C 1
ATOM 686 O O . ASP A 1 87 ? 0.748 -3.855 -33.106 1.00 41.12 87 ASP A O 1
ATOM 690 N N . VAL A 1 88 ? 1.068 -5.971 -32.470 1.00 39.50 88 VAL A N 1
ATOM 691 C CA . VAL A 1 88 ? 2.518 -5.972 -32.759 1.00 39.50 88 VAL A CA 1
ATOM 692 C C . VAL A 1 88 ? 2.748 -6.726 -34.071 1.00 39.50 88 VAL A C 1
ATOM 694 O O . VAL A 1 88 ? 2.969 -7.936 -34.108 1.00 39.50 88 VAL A O 1
ATOM 697 N N . LYS A 1 89 ? 2.650 -6.003 -35.189 1.00 38.09 89 LYS A N 1
ATOM 698 C CA . LYS A 1 89 ? 2.966 -6.521 -36.525 1.00 38.09 89 LYS A CA 1
ATOM 699 C C . LYS A 1 89 ? 4.491 -6.579 -36.695 1.00 38.09 89 LYS A C 1
ATOM 701 O O . LYS A 1 89 ? 5.119 -5.604 -37.095 1.00 38.09 89 LYS A O 1
ATOM 706 N N . CYS A 1 90 ? 5.094 -7.728 -36.392 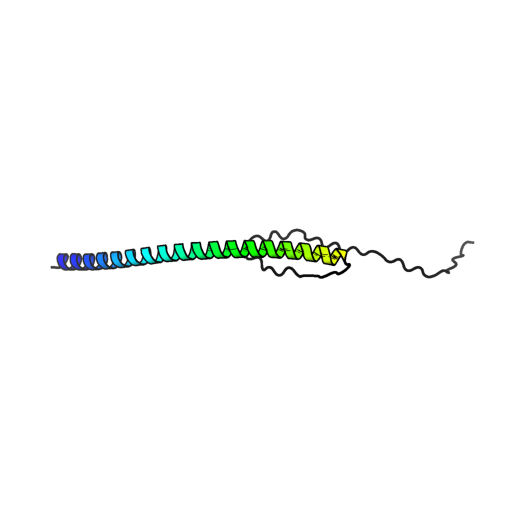1.00 34.75 90 CYS A N 1
ATOM 707 C CA . CYS A 1 90 ? 6.496 -8.016 -36.713 1.00 34.75 90 CYS A CA 1
ATOM 708 C C . CYS A 1 90 ? 6.696 -8.122 -38.239 1.00 34.75 90 CYS A C 1
ATOM 710 O O . CYS A 1 90 ? 6.533 -9.193 -38.823 1.00 34.75 90 CYS A O 1
ATOM 712 N N . GLU A 1 91 ? 7.081 -7.031 -38.908 1.00 36.75 91 GLU A N 1
ATOM 713 C CA . GLU A 1 91 ? 7.585 -7.090 -40.286 1.00 36.75 91 GLU A CA 1
ATOM 714 C C . GLU A 1 91 ? 9.077 -7.455 -40.311 1.00 36.75 91 GLU A C 1
ATOM 716 O O . GLU A 1 91 ? 9.966 -6.602 -40.295 1.00 36.75 91 GLU A O 1
ATOM 721 N N . ALA A 1 92 ? 9.371 -8.752 -40.414 1.00 41.16 92 ALA A N 1
ATOM 722 C CA . ALA A 1 92 ? 10.691 -9.229 -40.811 1.00 41.16 92 ALA A CA 1
ATOM 723 C C . ALA A 1 92 ? 10.926 -8.910 -42.303 1.00 41.16 92 ALA A C 1
ATOM 725 O O . ALA A 1 92 ? 10.457 -9.624 -43.194 1.00 41.16 92 ALA A O 1
ATOM 726 N N . LYS A 1 93 ? 11.657 -7.828 -42.604 1.00 44.12 93 LYS A N 1
ATOM 727 C CA . LYS A 1 93 ? 12.064 -7.486 -43.978 1.00 44.12 93 LYS A CA 1
ATOM 728 C C . LYS A 1 93 ? 12.992 -8.566 -44.556 1.00 44.12 93 LYS A C 1
ATOM 730 O O . LYS A 1 93 ? 14.202 -8.540 -44.346 1.00 44.12 93 LYS A O 1
ATOM 735 N N . LYS A 1 94 ? 12.442 -9.474 -45.372 1.00 44.16 94 LYS A N 1
ATOM 736 C CA . LYS A 1 94 ? 13.203 -10.321 -46.309 1.00 44.16 94 LYS A CA 1
ATOM 737 C C . LYS A 1 94 ? 13.834 -9.442 -47.400 1.00 44.16 94 LYS A C 1
ATOM 739 O O . LYS A 1 94 ? 13.228 -9.216 -48.445 1.00 44.16 94 LYS A O 1
ATOM 744 N N . LYS A 1 95 ? 15.059 -8.943 -47.197 1.00 45.53 95 LYS A N 1
ATOM 745 C CA . LYS A 1 95 ? 15.864 -8.412 -48.311 1.00 45.53 95 LYS A CA 1
ATOM 746 C C . LYS A 1 95 ? 16.505 -9.576 -49.072 1.00 45.53 95 LYS A C 1
ATOM 748 O O . LYS A 1 95 ? 17.451 -10.207 -48.621 1.00 45.53 95 LYS A O 1
ATOM 753 N N . SER A 1 96 ? 15.926 -9.845 -50.238 1.00 43.81 96 SER A N 1
ATOM 754 C CA . SER A 1 96 ? 16.401 -10.736 -51.295 1.00 43.81 96 SER A CA 1
ATOM 755 C C . SER A 1 96 ? 17.838 -10.401 -51.733 1.00 43.81 96 SER A C 1
ATOM 757 O O . SER A 1 96 ? 18.051 -9.430 -52.460 1.00 43.81 96 SER A O 1
ATOM 759 N N . CYS A 1 97 ? 18.813 -11.243 -51.387 1.00 37.75 97 CYS A N 1
ATOM 760 C CA . CYS A 1 97 ? 20.099 -11.294 -52.087 1.00 37.75 97 CYS A CA 1
ATOM 761 C C . CYS A 1 97 ? 19.928 -12.103 -53.385 1.00 37.75 97 CYS A C 1
ATOM 763 O O . CYS A 1 97 ? 19.912 -13.333 -53.368 1.00 37.75 97 CYS A O 1
ATOM 765 N N . LYS A 1 98 ? 19.785 -11.405 -54.520 1.00 38.84 98 LYS A N 1
ATOM 766 C CA . LYS A 1 98 ? 19.776 -11.982 -55.877 1.00 38.84 98 LYS A CA 1
ATOM 767 C C . LYS A 1 98 ? 21.133 -12.655 -56.143 1.00 38.84 98 LYS A C 1
ATOM 769 O O . LYS A 1 98 ? 22.126 -11.969 -56.380 1.00 38.84 98 LYS A O 1
ATOM 774 N N . ARG A 1 99 ? 21.195 -13.991 -56.115 1.00 39.25 99 ARG A N 1
ATOM 775 C CA . ARG A 1 99 ? 22.338 -14.744 -56.656 1.00 39.25 99 ARG A CA 1
ATOM 776 C C . ARG A 1 99 ? 22.294 -14.647 -58.185 1.00 39.25 99 ARG A C 1
ATOM 778 O O . ARG A 1 99 ? 21.330 -15.086 -58.801 1.00 39.25 99 ARG A O 1
ATOM 785 N N . LYS A 1 100 ? 23.324 -14.041 -58.787 1.00 43.16 100 LYS A N 1
ATOM 786 C CA . LYS A 1 100 ? 23.623 -14.173 -60.220 1.00 43.16 100 LYS A CA 1
ATOM 787 C C . LYS A 1 100 ? 24.039 -15.622 -60.479 1.00 43.16 100 LYS A C 1
ATOM 789 O O . LYS A 1 100 ? 24.969 -16.098 -59.835 1.00 43.16 100 LYS A O 1
ATOM 794 N N . GLY A 1 101 ? 23.391 -16.291 -61.422 1.00 35.22 101 GLY A N 1
ATOM 795 C CA . GLY A 1 101 ? 23.820 -17.601 -61.894 1.00 35.22 101 GLY A CA 1
ATOM 796 C C . GLY A 1 101 ? 22.932 -18.100 -63.024 1.00 35.22 101 GLY A C 1
ATOM 797 O O . GLY A 1 101 ? 21.715 -18.053 -62.896 1.00 35.22 101 GLY A O 1
ATOM 798 N N . GLY A 1 102 ? 23.562 -18.581 -64.095 1.00 37.03 102 GLY A N 1
ATOM 799 C CA . GLY A 1 102 ? 22.933 -19.463 -65.078 1.00 37.03 102 GLY A CA 1
ATOM 800 C C . GLY A 1 102 ? 22.472 -18.779 -66.354 1.00 37.03 102 GLY A C 1
ATOM 801 O O . GLY A 1 102 ? 21.310 -18.422 -66.491 1.00 37.03 102 GLY A O 1
ATOM 802 N N . LYS A 1 103 ? 23.412 -18.623 -67.284 1.00 44.38 103 LYS A N 1
ATOM 803 C CA . LYS A 1 103 ? 23.152 -18.548 -68.721 1.00 44.38 103 LYS A CA 1
ATOM 804 C C . LYS A 1 103 ? 22.664 -19.934 -69.188 1.00 44.38 103 LYS A C 1
ATOM 806 O O . LYS A 1 103 ? 23.016 -20.927 -68.558 1.00 44.38 103 LYS A O 1
ATOM 811 N N . ASP A 1 104 ? 21.941 -19.942 -70.302 1.00 45.03 104 ASP A N 1
ATOM 812 C CA . ASP A 1 104 ? 21.647 -21.093 -71.171 1.00 45.03 104 ASP A CA 1
ATOM 813 C C . ASP A 1 104 ? 20.362 -21.889 -70.868 1.00 45.03 104 ASP A C 1
ATOM 815 O O . ASP A 1 104 ? 20.351 -22.877 -70.141 1.00 45.03 104 ASP A O 1
ATOM 819 N N . ALA A 1 105 ? 19.282 -21.491 -71.548 1.00 39.97 105 ALA A N 1
ATOM 820 C CA . ALA A 1 105 ? 18.332 -22.417 -72.160 1.00 39.97 105 ALA A CA 1
ATOM 821 C C . ALA A 1 105 ? 17.784 -21.760 -73.439 1.00 39.97 105 ALA A C 1
ATOM 823 O O . ALA A 1 105 ? 17.208 -20.674 -73.404 1.00 39.97 105 ALA A O 1
ATOM 824 N N . VAL A 1 106 ? 18.088 -22.391 -74.571 1.00 46.25 106 VAL A N 1
ATOM 825 C CA . VAL A 1 106 ? 17.597 -22.074 -75.914 1.00 46.25 106 VAL A CA 1
ATOM 826 C C . VAL A 1 106 ? 16.192 -22.652 -76.034 1.00 46.25 106 VAL A C 1
ATOM 828 O O . VAL A 1 106 ? 16.055 -23.869 -75.983 1.00 46.25 106 VAL A O 1
ATOM 831 N N . ASP A 1 107 ? 15.189 -21.804 -76.251 1.00 40.25 107 ASP A N 1
ATOM 832 C CA . ASP A 1 107 ? 13.878 -22.223 -76.752 1.00 40.25 107 ASP A CA 1
ATOM 833 C C . ASP A 1 107 ? 13.713 -21.683 -78.175 1.00 40.25 107 ASP A C 1
ATOM 835 O O . ASP A 1 107 ? 13.436 -20.504 -78.398 1.00 40.25 107 ASP A O 1
ATOM 839 N N . GLY A 1 108 ? 13.949 -22.563 -79.147 1.00 39.06 108 GLY A N 1
ATOM 840 C CA . GLY A 1 108 ? 13.568 -22.386 -80.540 1.00 39.06 108 GLY A CA 1
ATOM 841 C C . GLY A 1 108 ? 12.515 -23.428 -80.895 1.00 39.06 108 GLY A C 1
ATOM 842 O O . GLY A 1 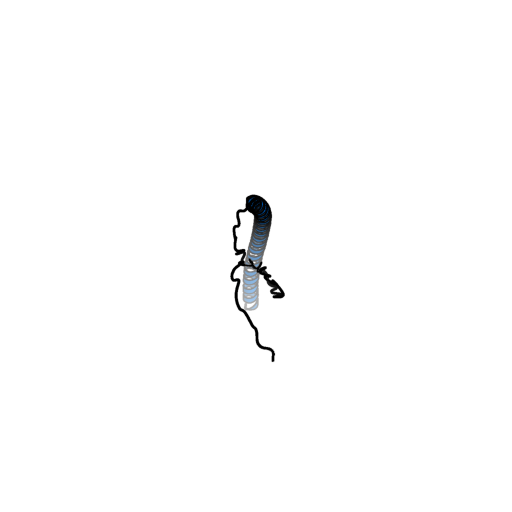108 ? 12.852 -24.586 -81.122 1.00 39.06 108 GLY A O 1
ATOM 843 N N . ALA A 1 109 ? 11.254 -23.009 -80.938 1.00 41.28 109 ALA A N 1
ATOM 844 C CA . ALA A 1 109 ? 10.165 -23.722 -81.592 1.00 41.28 109 ALA A CA 1
ATOM 845 C C . ALA A 1 109 ? 9.233 -22.674 -82.216 1.00 41.28 109 ALA A C 1
ATOM 847 O O . ALA A 1 109 ? 8.666 -21.841 -81.511 1.00 41.28 109 ALA A O 1
ATOM 848 N N . GLY A 1 110 ? 9.129 -22.693 -83.540 1.00 44.66 110 GLY A N 1
ATOM 849 C CA . GLY A 1 110 ? 8.259 -21.826 -84.325 1.00 44.66 110 GLY A CA 1
ATOM 850 C C . GLY A 1 110 ? 8.448 -22.141 -85.802 1.00 44.66 110 GLY A C 1
ATOM 851 O O . GLY A 1 110 ? 9.522 -21.881 -86.338 1.00 44.66 110 GLY A O 1
ATOM 852 N N . GLU A 1 111 ? 7.431 -22.791 -86.362 1.00 40.72 111 GLU A N 1
ATOM 853 C CA . GLU A 1 111 ? 7.271 -23.257 -87.748 1.00 40.72 111 GLU A CA 1
ATOM 854 C C . GLU A 1 111 ? 7.410 -22.157 -88.812 1.00 40.72 111 GLU A C 1
ATOM 856 O O . GLU A 1 111 ? 7.096 -20.980 -88.514 1.00 40.72 111 GLU A O 1
#

Secondary structure (DSSP, 8-state):
-HHHHHHHHHHHHHHHHHHHHHHHHHHHHHHHHHHHHHHHHHHHHHHHHHHHHHHHHHHHHHHHHTT------------SS------------------------------

Foldseek 3Di:
DVVVVVVVVVVVVVVVVVVVVVVVVVVVVVVVVVVVVVVVVVVVVVVVVVVVVVVVVVVCVVCVVVVHDDDDDPPDPDPDDDPPPDDPPDDPDPDDPDDDDDDDDDDDDDD

pLDDT: mean 74.74, std 24.97, range [34.75, 98.62]

Radius of gyration: 36.68 Å; chains: 1; bounding box: 61×30×129 Å

Sequence (111 aa):
MENLETIQFLMETVERLTKEGTTYKVELEHTKERVTVLEEESARKDGRIAELETKLRELENVMASMGMTVNIGQNYGVVGDDVSARDVKCEAKKKSCKRKGGKDAVDGAGE